Protein AF-A0AA39TXR6-F1 (afdb_monomer_lite)

pLDDT: mean 84.18, std 11.67, range [36.22, 95.5]

Secondary structure (DSSP, 8-state):
-------STTSEEEEE---THHHHHHS-EEEEEEETTTTEEEEEEEES-SS-HHHHHHHHHHHHHHHS---SEEEEES-GGGHHHHHHHHHHHHHH-GGGTT---EEEE-TT--HHHHHHHHHHHHHTHHHHHHHHHHHHHTTSS-TT--GGGTTTT-

Structure (mmCIF, N/CA/C/O backbone):
data_AF-A0AA39TXR6-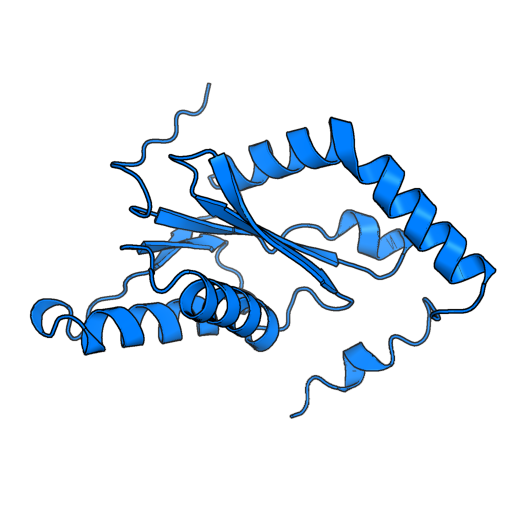F1
#
_entry.id   AF-A0AA39TXR6-F1
#
loop_
_atom_site.group_PDB
_atom_site.id
_atom_site.type_symbol
_atom_site.label_atom_id
_atom_site.label_alt_id
_atom_site.label_comp_id
_atom_site.label_asym_id
_atom_site.label_entity_id
_atom_site.label_seq_id
_atom_site.pdbx_PDB_ins_code
_atom_site.Cartn_x
_atom_site.Cartn_y
_atom_site.Cartn_z
_atom_site.occupancy
_atom_site.B_iso_or_equiv
_atom_site.auth_seq_id
_atom_site.auth_comp_id
_atom_site.auth_asym_id
_atom_site.auth_atom_id
_atom_site.pdbx_PDB_model_num
ATOM 1 N N . ARG A 1 1 ? 18.556 18.160 5.161 1.00 60.41 1 ARG A N 1
ATOM 2 C CA . ARG A 1 1 ? 17.259 17.802 4.532 1.00 60.41 1 ARG A CA 1
ATOM 3 C C . ARG A 1 1 ? 17.456 16.457 3.839 1.00 60.41 1 ARG A C 1
ATOM 5 O O . ARG A 1 1 ? 18.401 16.364 3.069 1.00 60.41 1 ARG A O 1
ATOM 12 N N . LYS A 1 2 ? 16.685 15.410 4.165 1.00 67.94 2 LYS A N 1
ATOM 13 C CA . LYS A 1 2 ? 16.769 14.139 3.420 1.00 67.94 2 LYS A CA 1
ATOM 14 C C . LYS A 1 2 ? 16.181 14.370 2.019 1.00 67.94 2 LYS A C 1
ATOM 16 O O . LYS A 1 2 ? 15.167 15.057 1.916 1.00 67.94 2 LYS A O 1
ATOM 21 N N . VAL A 1 3 ? 16.829 13.862 0.974 1.00 73.06 3 VAL A N 1
ATOM 22 C CA . VAL A 1 3 ? 16.382 14.005 -0.421 1.00 73.06 3 VAL A CA 1
ATOM 23 C C . VAL A 1 3 ? 16.009 12.626 -0.944 1.00 73.06 3 VAL A C 1
ATOM 25 O O . VAL A 1 3 ? 16.734 11.662 -0.702 1.00 73.06 3 VAL A O 1
ATOM 28 N N . PHE A 1 4 ? 14.864 12.544 -1.614 1.00 78.19 4 PHE A N 1
ATOM 29 C CA . PHE A 1 4 ? 14.354 11.338 -2.249 1.00 78.19 4 PHE A CA 1
ATOM 30 C C . PHE A 1 4 ? 14.315 11.563 -3.766 1.00 78.19 4 PHE A C 1
ATOM 32 O O . PHE A 1 4 ? 13.921 12.643 -4.204 1.00 78.19 4 PHE A O 1
ATOM 39 N N . TYR A 1 5 ? 14.745 10.569 -4.544 1.00 81.69 5 TYR A N 1
ATOM 40 C CA . TYR A 1 5 ? 14.801 10.629 -6.006 1.00 81.69 5 TYR A CA 1
ATOM 41 C C . TYR A 1 5 ? 13.947 9.506 -6.598 1.00 81.69 5 TYR A C 1
ATOM 43 O O . TYR A 1 5 ? 13.977 8.385 -6.096 1.00 81.69 5 TYR A O 1
ATOM 51 N N . CYS A 1 6 ? 13.209 9.818 -7.660 1.00 85.88 6 CYS A N 1
ATOM 52 C CA . CYS A 1 6 ? 12.390 8.887 -8.431 1.00 85.88 6 CYS A CA 1
ATOM 53 C C . CYS A 1 6 ? 12.473 9.299 -9.903 1.00 85.88 6 CYS A C 1
ATOM 55 O O . CYS A 1 6 ? 12.473 10.498 -10.196 1.00 85.88 6 CYS A O 1
ATOM 57 N N . ALA A 1 7 ? 12.621 8.333 -10.807 1.00 89.81 7 ALA A N 1
ATOM 58 C CA . ALA A 1 7 ? 12.941 8.598 -12.205 1.00 89.81 7 ALA A CA 1
ATOM 59 C C . ALA A 1 7 ? 11.737 9.102 -13.016 1.00 89.81 7 ALA A C 1
ATOM 61 O O . ALA A 1 7 ? 11.927 9.781 -14.025 1.00 89.81 7 ALA A O 1
ATOM 62 N N . GLY A 1 8 ? 10.507 8.807 -12.584 1.00 92.62 8 GLY A N 1
ATOM 63 C CA . GLY A 1 8 ? 9.310 9.189 -13.325 1.00 92.62 8 GLY A CA 1
ATOM 64 C C . GLY A 1 8 ? 8.001 8.689 -12.724 1.00 92.62 8 GLY A C 1
ATOM 65 O O . GLY A 1 8 ? 7.958 8.101 -11.644 1.00 92.62 8 GLY A O 1
ATOM 66 N N . VAL A 1 9 ? 6.915 8.925 -13.463 1.00 91.56 9 VAL A N 1
ATOM 67 C CA . VAL A 1 9 ? 5.574 8.423 -13.133 1.00 91.56 9 VAL A CA 1
ATOM 68 C C . VAL A 1 9 ? 5.585 6.899 -13.143 1.00 91.56 9 VAL A C 1
ATOM 70 O O . VAL A 1 9 ? 6.081 6.301 -14.095 1.00 91.56 9 VAL A O 1
ATOM 73 N N . ASN A 1 10 ? 5.001 6.274 -12.119 1.00 91.94 10 ASN A N 1
ATOM 74 C CA . ASN A 1 10 ? 4.972 4.819 -11.951 1.00 91.94 10 ASN A CA 1
ATOM 75 C C . ASN A 1 10 ? 6.364 4.153 -11.957 1.00 91.94 10 ASN A C 1
ATOM 77 O O . ASN A 1 10 ? 6.467 2.948 -12.147 1.00 91.94 10 ASN A O 1
ATOM 81 N N . ASP A 1 11 ? 7.441 4.896 -11.709 1.00 93.12 11 ASP A N 1
ATOM 82 C CA . ASP A 1 11 ? 8.760 4.295 -11.490 1.00 93.12 11 ASP A CA 1
ATOM 83 C C . ASP A 1 11 ? 8.761 3.491 -10.179 1.00 93.12 11 ASP A C 1
ATOM 85 O O . ASP A 1 11 ? 9.173 2.334 -10.131 1.00 93.12 11 ASP A O 1
ATOM 89 N N . LEU A 1 12 ? 8.180 4.067 -9.125 1.00 91.44 12 LEU A N 1
ATOM 90 C CA . LEU A 1 12 ? 8.123 3.448 -7.809 1.00 91.44 12 LEU A CA 1
ATOM 91 C C . LEU A 1 12 ? 6.790 3.738 -7.129 1.00 91.44 12 LEU A C 1
ATOM 93 O O . LEU A 1 12 ? 6.423 4.902 -6.989 1.00 91.44 12 LEU A O 1
ATOM 97 N N . TRP A 1 13 ? 6.086 2.715 -6.645 1.00 92.25 13 TRP A N 1
ATOM 98 C CA . TRP A 1 13 ? 4.979 2.928 -5.705 1.00 92.25 13 TRP A CA 1
ATOM 99 C C . TRP A 1 13 ? 5.378 2.524 -4.296 1.00 92.25 13 TRP A C 1
ATOM 101 O O . TRP A 1 13 ? 5.879 1.427 -4.048 1.00 92.25 13 TRP A O 1
ATOM 111 N N . PHE A 1 14 ? 5.112 3.420 -3.359 1.00 88.50 14 PHE A N 1
ATOM 112 C CA . PHE A 1 14 ? 5.307 3.181 -1.942 1.00 88.50 14 PHE A CA 1
ATOM 113 C C . PHE A 1 14 ? 4.040 2.607 -1.347 1.00 88.50 14 PHE A C 1
ATOM 115 O O . PHE A 1 14 ? 3.005 3.264 -1.401 1.00 88.50 14 PHE A O 1
ATOM 122 N N . ALA A 1 15 ? 4.140 1.429 -0.743 1.00 84.44 15 ALA A N 1
ATOM 123 C CA . ALA A 1 15 ? 3.108 0.890 0.124 1.00 84.44 15 ALA A CA 1
ATOM 124 C C . ALA A 1 15 ? 3.458 1.240 1.570 1.00 84.44 15 ALA A C 1
ATOM 126 O O . ALA A 1 15 ? 4.468 0.786 2.109 1.00 84.44 15 ALA A O 1
ATOM 127 N N . ASN A 1 16 ? 2.621 2.066 2.186 1.00 73.62 16 ASN A N 1
ATOM 128 C CA . ASN A 1 16 ? 2.740 2.444 3.577 1.00 73.62 16 ASN A CA 1
ATOM 129 C C . ASN A 1 16 ? 1.657 1.744 4.401 1.00 73.62 16 ASN A C 1
ATOM 131 O O . ASN A 1 16 ? 0.460 1.983 4.221 1.00 73.62 16 ASN A O 1
ATOM 135 N N . ASN A 1 17 ? 2.097 0.917 5.343 1.00 62.81 17 ASN A N 1
ATOM 136 C CA . ASN A 1 17 ? 1.225 0.248 6.304 1.00 62.81 17 ASN A CA 1
ATOM 137 C C . ASN A 1 17 ? 1.381 0.802 7.735 1.00 62.81 17 ASN A C 1
ATOM 139 O O . ASN A 1 17 ? 0.912 0.245 8.732 1.00 62.81 17 ASN A O 1
ATOM 143 N N . GLN A 1 18 ? 2.068 1.933 7.866 1.00 61.94 18 GLN A N 1
ATOM 144 C CA . GLN A 1 18 ? 2.265 2.571 9.150 1.00 61.94 18 GLN A CA 1
ATOM 145 C C . GLN A 1 18 ? 1.183 3.604 9.396 1.00 61.94 18 GLN A C 1
ATOM 147 O O . GLN A 1 18 ? 1.375 4.787 9.108 1.00 61.94 18 GLN A O 1
ATOM 152 N N . HIS A 1 19 ? 0.110 3.185 10.074 1.00 64.56 19 HIS A N 1
ATOM 153 C CA . HIS A 1 19 ? -0.426 4.077 11.090 1.00 64.56 19 HIS A CA 1
ATOM 154 C C . HIS A 1 19 ? -1.210 3.426 12.241 1.00 64.56 19 HIS A C 1
ATOM 156 O O . HIS A 1 19 ? -2.437 3.395 12.261 1.00 64.56 19 HIS A O 1
ATOM 162 N N . ASN A 1 20 ? -0.482 3.00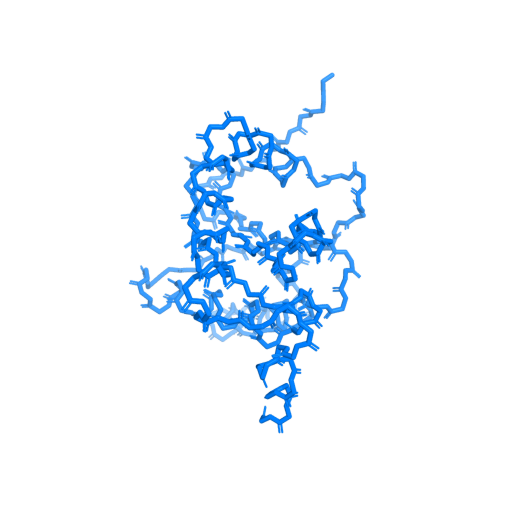2 13.281 1.00 68.19 20 ASN A N 1
ATOM 163 C CA . ASN A 1 20 ? -1.047 2.505 14.542 1.00 68.19 20 ASN A CA 1
ATOM 164 C C . ASN A 1 20 ? -1.674 3.596 15.438 1.00 68.19 20 ASN A C 1
ATOM 166 O O . ASN A 1 20 ? -2.205 3.253 16.490 1.00 68.19 20 ASN A O 1
ATOM 170 N N . LYS A 1 21 ? -1.609 4.902 15.122 1.00 74.25 21 LYS A N 1
ATOM 171 C CA . LYS A 1 21 ? -2.060 5.909 16.114 1.00 74.25 21 LYS A CA 1
ATOM 172 C C . LYS A 1 21 ? -3.573 5.918 16.318 1.00 74.25 21 LYS A C 1
ATOM 174 O O . LYS A 1 21 ? -4.021 6.170 17.429 1.00 74.25 21 LYS A O 1
ATOM 179 N N . TRP A 1 22 ? -4.347 5.572 15.293 1.00 83.25 22 TRP A N 1
ATOM 180 C CA . TRP A 1 22 ? -5.789 5.370 15.450 1.00 83.25 22 TRP A CA 1
ATOM 181 C C . TRP A 1 22 ? -6.137 4.032 16.097 1.00 83.25 22 TRP A C 1
ATOM 183 O O . TRP A 1 22 ? -7.236 3.880 16.620 1.00 83.25 22 TRP A O 1
ATOM 193 N N . LYS A 1 23 ? -5.192 3.091 16.166 1.00 82.12 23 LYS A N 1
ATOM 194 C CA . LYS A 1 23 ? -5.409 1.772 16.765 1.00 82.12 23 LYS A CA 1
ATOM 195 C C . LYS A 1 23 ? -5.733 1.868 18.255 1.00 82.12 23 LYS A C 1
ATOM 197 O O . LYS A 1 23 ? -6.533 1.086 18.751 1.00 82.12 23 LYS A O 1
ATOM 202 N N . TYR A 1 24 ? -5.148 2.841 18.956 1.00 82.12 24 TYR A N 1
ATOM 203 C CA . TYR A 1 24 ? -5.368 3.028 20.393 1.00 82.12 24 TYR A CA 1
ATOM 204 C C . TYR A 1 24 ? -6.740 3.615 20.734 1.00 82.12 24 TYR A C 1
ATOM 206 O O . TYR A 1 24 ? -7.319 3.236 21.745 1.00 82.12 24 TYR A O 1
ATOM 214 N N . HIS A 1 25 ? -7.253 4.528 19.906 1.00 84.88 25 HIS A N 1
ATOM 215 C CA . HIS A 1 25 ? -8.508 5.239 20.178 1.00 84.88 25 HIS A CA 1
ATOM 216 C C . HIS A 1 25 ? -9.711 4.626 19.456 1.00 84.88 25 HIS A C 1
ATOM 218 O O . HIS A 1 25 ? -10.802 4.580 20.011 1.00 84.88 25 HIS A O 1
ATOM 224 N N . PHE A 1 26 ? -9.498 4.133 18.236 1.00 85.69 26 PHE A N 1
ATOM 225 C CA . PHE A 1 26 ? -10.555 3.681 17.333 1.00 85.69 26 PHE A CA 1
ATOM 226 C C . PHE A 1 26 ? -10.410 2.214 16.918 1.00 85.69 26 PHE A C 1
ATOM 228 O O . PHE A 1 26 ? -11.273 1.710 16.212 1.00 85.69 26 PHE A O 1
ATOM 235 N N . SER A 1 27 ? -9.329 1.528 17.314 1.00 86.25 27 SER A N 1
ATOM 236 C CA . SER A 1 27 ? -9.015 0.153 16.878 1.00 86.25 27 SER A CA 1
ATOM 237 C C . SER A 1 27 ? -8.901 -0.012 15.355 1.00 86.25 27 SER A C 1
ATOM 239 O O . SER A 1 27 ? -8.977 -1.121 14.834 1.00 86.25 27 SER A O 1
ATOM 241 N N . LEU A 1 28 ? -8.640 1.093 14.652 1.00 86.75 28 LEU A N 1
ATOM 242 C CA . LEU A 1 28 ? -8.502 1.163 13.201 1.00 86.75 28 LEU A CA 1
ATOM 243 C C . LEU A 1 28 ? -7.081 1.571 12.807 1.00 86.75 28 LEU A C 1
ATOM 245 O O . LEU A 1 28 ? -6.385 2.291 13.524 1.00 86.75 28 LEU A O 1
ATOM 249 N N . CYS A 1 29 ? -6.659 1.115 11.637 1.00 86.38 29 CYS A N 1
ATOM 250 C CA . CYS A 1 29 ? -5.367 1.385 11.026 1.00 86.38 29 CYS A CA 1
ATOM 251 C C . CYS A 1 29 ? -5.576 1.971 9.630 1.00 86.38 29 CYS A C 1
ATOM 253 O O . CYS A 1 29 ? -6.495 1.574 8.915 1.00 86.38 29 CYS A O 1
ATOM 255 N N . LEU A 1 30 ? -4.698 2.887 9.227 1.00 86.81 30 LEU A N 1
ATOM 256 C CA . LEU A 1 30 ? -4.707 3.456 7.884 1.00 86.81 30 LEU A CA 1
ATOM 257 C C . LEU A 1 30 ? -3.638 2.790 7.016 1.00 86.81 30 LEU A C 1
ATOM 259 O O . LEU A 1 30 ? -2.457 2.791 7.358 1.00 86.81 30 LEU A O 1
ATOM 263 N N . HIS A 1 31 ? -4.074 2.282 5.871 1.00 86.94 31 HIS A N 1
ATOM 264 C CA . HIS A 1 31 ? -3.254 1.763 4.786 1.00 86.94 31 HIS A CA 1
ATOM 265 C C . HIS A 1 31 ? -3.226 2.791 3.669 1.00 86.94 31 HIS A C 1
ATOM 267 O O . HIS A 1 31 ? -4.268 3.321 3.286 1.00 86.94 31 HIS A O 1
ATOM 273 N N . SER A 1 32 ? -2.057 3.070 3.110 1.00 88.38 32 SER A N 1
ATOM 274 C CA . SER A 1 32 ? -1.963 3.998 1.984 1.00 88.38 32 SER A CA 1
ATOM 275 C C . SER A 1 32 ? -0.884 3.582 1.006 1.00 88.38 32 SER A C 1
ATOM 277 O O . SER A 1 32 ? 0.114 2.975 1.384 1.00 88.38 32 SER A O 1
ATOM 279 N N . GLY A 1 33 ? -1.091 3.919 -0.260 1.00 90.12 33 GLY A N 1
ATOM 280 C CA . GLY A 1 33 ? -0.087 3.768 -1.296 1.00 90.12 33 GLY A CA 1
ATOM 281 C C . GLY A 1 33 ? 0.061 5.051 -2.081 1.00 90.12 33 GLY A C 1
ATOM 282 O O . GLY A 1 33 ? -0.933 5.730 -2.332 1.00 90.12 33 GLY A O 1
ATOM 283 N N . ILE A 1 34 ? 1.281 5.397 -2.478 1.00 90.31 34 ILE A N 1
ATOM 284 C CA . ILE A 1 34 ? 1.552 6.621 -3.235 1.00 90.31 34 ILE A CA 1
ATOM 285 C C . ILE A 1 34 ? 2.533 6.378 -4.368 1.00 90.31 34 ILE A C 1
ATOM 287 O O . ILE A 1 34 ? 3.456 5.570 -4.260 1.00 90.31 34 ILE A O 1
ATOM 291 N N . ASP A 1 35 ? 2.369 7.159 -5.425 1.00 91.94 35 ASP A N 1
ATOM 292 C CA . ASP A 1 35 ? 3.434 7.438 -6.373 1.00 91.94 35 ASP A CA 1
ATOM 293 C C . ASP A 1 35 ? 4.135 8.747 -5.950 1.00 91.94 35 ASP A C 1
ATOM 295 O O . ASP A 1 35 ? 3.531 9.821 -6.016 1.00 91.94 35 ASP A O 1
ATOM 299 N N . PRO A 1 36 ? 5.392 8.686 -5.481 1.00 88.25 36 PRO A N 1
ATOM 300 C CA . PRO A 1 36 ? 6.115 9.826 -4.929 1.00 88.25 36 PRO A CA 1
ATOM 301 C C . PRO A 1 36 ? 6.523 10.843 -6.002 1.00 88.25 36 PRO A C 1
ATOM 303 O O . PRO A 1 36 ? 6.841 11.977 -5.654 1.00 88.25 36 PRO A O 1
ATOM 306 N N . PHE A 1 37 ? 6.545 10.453 -7.280 1.00 89.44 37 PHE A N 1
ATOM 307 C CA . PHE A 1 37 ? 6.878 11.350 -8.380 1.00 89.44 37 PHE A CA 1
ATOM 308 C C . PHE A 1 37 ? 5.693 12.256 -8.704 1.00 89.44 37 PHE A C 1
ATOM 310 O O . PHE A 1 37 ? 5.847 13.467 -8.840 1.00 89.44 37 PHE A O 1
ATOM 317 N N . THR A 1 38 ? 4.495 11.677 -8.787 1.00 89.50 38 THR A N 1
ATOM 318 C CA . THR A 1 38 ? 3.265 12.443 -9.052 1.00 89.50 38 THR A CA 1
ATOM 319 C C . THR A 1 38 ? 2.652 13.061 -7.797 1.00 89.50 38 THR A C 1
ATOM 321 O O . THR A 1 38 ? 1.881 14.011 -7.897 1.00 89.50 38 THR A O 1
ATOM 324 N N . GLY A 1 39 ? 2.953 12.512 -6.618 1.00 87.38 39 GLY A N 1
ATOM 325 C CA . GLY A 1 39 ? 2.278 12.851 -5.366 1.00 87.38 39 GLY A CA 1
ATOM 326 C C . GLY A 1 39 ? 0.848 12.305 -5.270 1.00 87.38 39 GLY A C 1
ATOM 327 O O . GLY A 1 39 ? 0.124 12.660 -4.341 1.00 87.38 39 GLY A O 1
ATOM 328 N N . ILE A 1 40 ? 0.422 11.457 -6.213 1.00 88.94 40 ILE A N 1
ATOM 329 C CA . ILE A 1 40 ? -0.933 10.904 -6.249 1.00 88.94 40 ILE A CA 1
ATOM 330 C C . ILE A 1 40 ? -1.007 9.662 -5.364 1.00 88.94 40 ILE A C 1
ATOM 332 O O . ILE A 1 40 ? -0.271 8.688 -5.560 1.00 88.94 40 ILE A O 1
ATOM 336 N N . LEU A 1 41 ? -1.951 9.684 -4.423 1.00 89.94 41 LEU A N 1
ATOM 337 C CA . LEU A 1 41 ? -2.338 8.508 -3.654 1.00 89.94 41 LEU A CA 1
ATOM 338 C C . LEU A 1 41 ? -2.974 7.475 -4.584 1.00 89.94 41 LEU A C 1
ATOM 340 O O . LEU A 1 41 ? -3.949 7.751 -5.277 1.00 89.94 41 LEU A O 1
ATOM 344 N N . LYS A 1 42 ? -2.400 6.279 -4.585 1.00 91.69 42 LYS A N 1
ATOM 345 C CA . LYS A 1 42 ? -2.878 5.120 -5.332 1.00 91.69 42 LYS A CA 1
ATOM 346 C C . LYS A 1 42 ? -4.015 4.432 -4.592 1.00 91.69 42 LYS A C 1
ATOM 348 O O . L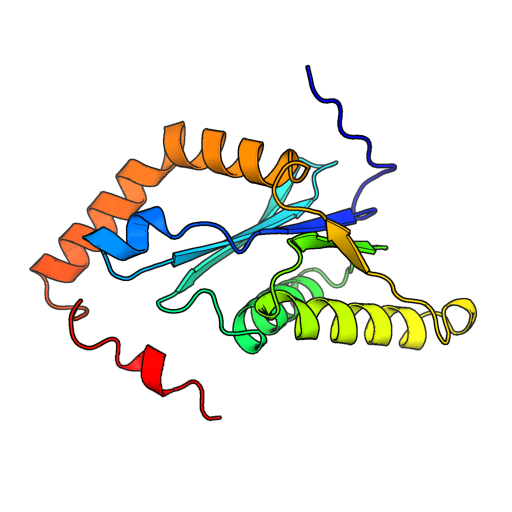YS A 1 42 ? -5.023 4.108 -5.202 1.00 91.69 42 LYS A O 1
ATOM 353 N N . TRP A 1 43 ? -3.884 4.291 -3.276 1.00 91.12 43 TRP A N 1
ATOM 354 C CA . TRP A 1 43 ? -4.969 3.865 -2.398 1.00 91.12 43 TRP A CA 1
ATOM 355 C C . TRP A 1 43 ? -4.857 4.545 -1.034 1.00 91.12 43 TRP A C 1
ATOM 357 O O . TRP A 1 43 ? -3.775 4.959 -0.610 1.00 91.12 43 TRP A O 1
ATOM 367 N N . MET A 1 44 ? -5.986 4.633 -0.339 1.00 89.88 44 MET A N 1
ATOM 368 C CA . MET A 1 44 ? -6.082 5.040 1.057 1.00 89.88 44 MET A CA 1
ATOM 369 C C . MET A 1 44 ? -7.271 4.299 1.661 1.00 89.88 44 MET A C 1
ATOM 371 O O . MET A 1 44 ? -8.407 4.550 1.278 1.00 89.88 44 MET A O 1
ATOM 375 N N . GLN A 1 45 ? -7.000 3.339 2.539 1.00 88.81 45 GLN A N 1
ATOM 376 C CA . GLN A 1 45 ? -7.999 2.417 3.074 1.00 88.81 45 GLN A CA 1
ATOM 377 C C . GLN A 1 45 ? -7.853 2.307 4.587 1.00 88.81 45 GLN A C 1
ATOM 379 O O . GLN A 1 45 ? -6.742 2.276 5.113 1.00 88.81 45 GLN A O 1
ATOM 384 N N . VAL A 1 46 ? -8.977 2.247 5.296 1.00 87.38 46 VAL A N 1
ATOM 385 C CA . VAL A 1 46 ? -9.012 2.102 6.755 1.00 87.38 46 VAL A CA 1
ATOM 386 C C . VAL A 1 46 ? -9.430 0.677 7.082 1.00 87.38 46 VAL A C 1
ATOM 388 O O . VAL A 1 46 ? -10.438 0.202 6.571 1.00 87.38 46 VAL A O 1
ATOM 391 N N . TRP A 1 47 ? -8.661 -0.010 7.926 1.00 85.88 47 TRP A N 1
ATOM 392 C CA . TRP A 1 47 ? -8.965 -1.380 8.333 1.00 85.88 47 TRP A CA 1
ATOM 393 C C . TRP A 1 47 ? -8.519 -1.688 9.760 1.00 85.88 47 TRP A C 1
ATOM 395 O O . TRP A 1 47 ? -7.614 -1.059 10.294 1.00 85.88 47 TRP A O 1
ATOM 405 N N . TRP A 1 48 ? -9.103 -2.714 10.367 1.00 82.38 48 TRP A N 1
ATOM 406 C CA . TRP A 1 48 ? -8.834 -3.148 11.743 1.00 82.38 48 TRP A CA 1
ATOM 407 C C . TRP A 1 48 ? -7.416 -3.677 11.981 1.00 82.38 48 TRP A C 1
ATOM 409 O O . TRP A 1 48 ? -6.839 -3.515 13.056 1.00 82.38 48 TRP A O 1
ATOM 419 N N . ASN A 1 49 ? -6.851 -4.340 10.970 1.00 77.31 49 ASN A N 1
ATOM 420 C CA . ASN A 1 49 ? -5.565 -5.022 11.052 1.00 77.31 49 ASN A CA 1
ATOM 421 C C . ASN A 1 49 ? -4.561 -4.415 10.065 1.00 77.31 49 ASN A C 1
ATOM 423 O O . ASN A 1 49 ? -4.855 -4.247 8.882 1.00 77.31 49 ASN A O 1
ATOM 427 N N . ASN A 1 50 ? -3.361 -4.132 10.560 1.00 76.38 50 ASN A N 1
ATOM 428 C CA . ASN A 1 50 ? -2.216 -3.663 9.788 1.00 76.38 50 ASN A CA 1
ATOM 429 C C . ASN A 1 50 ? -1.107 -4.710 9.649 1.00 76.38 50 ASN A C 1
ATOM 431 O O . ASN A 1 50 ? -0.021 -4.399 9.195 1.00 76.38 50 ASN A O 1
ATOM 435 N N . SER A 1 51 ? -1.346 -5.954 10.035 1.00 75.81 51 SER A N 1
ATOM 436 C CA . SER A 1 51 ? -0.369 -7.040 9.923 1.00 75.81 51 SER A CA 1
ATOM 437 C C . SER A 1 51 ? -0.835 -8.151 8.984 1.00 75.81 51 SER A C 1
ATOM 439 O O . SER A 1 51 ? -0.185 -9.187 8.900 1.00 75.81 51 SER A O 1
ATOM 441 N N . ASN A 1 52 ? -1.958 -7.961 8.280 1.00 81.06 52 ASN A N 1
ATOM 442 C CA . ASN A 1 52 ? -2.452 -8.938 7.316 1.00 81.06 52 ASN A CA 1
ATOM 443 C C . ASN A 1 52 ? -1.862 -8.661 5.917 1.00 81.06 52 ASN A C 1
ATOM 445 O O . ASN A 1 52 ? -2.246 -7.668 5.291 1.00 81.06 52 ASN A O 1
ATOM 449 N N . PRO A 1 53 ? -0.988 -9.542 5.394 1.00 82.44 53 PRO A N 1
ATOM 450 C CA . PRO A 1 53 ? -0.366 -9.342 4.092 1.00 82.44 53 PRO A CA 1
ATOM 451 C C . PRO A 1 53 ? -1.326 -9.473 2.908 1.00 82.44 53 PRO A C 1
ATOM 453 O O . PRO A 1 53 ? -1.035 -8.978 1.819 1.00 82.44 53 PRO A O 1
ATOM 456 N N . ILE A 1 54 ? -2.470 -10.132 3.101 1.00 86.12 54 ILE A N 1
ATOM 457 C CA . ILE A 1 54 ? -3.495 -10.278 2.067 1.00 86.12 54 ILE A CA 1
ATOM 458 C C . ILE A 1 54 ? -4.125 -8.916 1.768 1.00 86.12 54 ILE A C 1
ATOM 460 O O . ILE A 1 54 ? -4.262 -8.563 0.604 1.00 86.12 54 ILE A O 1
ATOM 464 N N . LEU A 1 55 ? -4.425 -8.109 2.792 1.00 86.62 55 LEU A N 1
ATOM 465 C CA . LEU A 1 55 ? -5.110 -6.821 2.617 1.00 86.62 55 LEU A CA 1
ATOM 466 C C . LEU A 1 55 ? -4.316 -5.844 1.752 1.00 86.62 55 LEU A C 1
ATOM 468 O O . LEU A 1 55 ? -4.849 -5.288 0.799 1.00 86.62 55 LEU A O 1
ATOM 472 N N . ILE A 1 56 ? -3.028 -5.667 2.048 1.00 86.56 56 ILE A N 1
ATOM 473 C CA . ILE A 1 56 ? -2.164 -4.760 1.279 1.00 86.56 56 ILE A CA 1
ATOM 474 C C . ILE A 1 56 ? -2.053 -5.233 -0.165 1.00 86.56 56 ILE A C 1
ATOM 476 O O . ILE A 1 56 ? -2.095 -4.431 -1.096 1.00 86.56 56 ILE A O 1
ATOM 480 N N . CYS A 1 57 ? -1.916 -6.546 -0.349 1.00 90.19 57 CYS A N 1
ATOM 481 C CA . CYS A 1 57 ? -1.846 -7.139 -1.669 1.00 90.19 57 CYS A CA 1
ATOM 482 C C . CYS A 1 57 ? -3.147 -6.913 -2.453 1.00 90.19 57 CYS A C 1
ATOM 484 O O . CYS A 1 57 ? -3.073 -6.550 -3.623 1.00 90.19 57 CYS A O 1
ATOM 486 N N . LEU A 1 58 ? -4.310 -7.053 -1.808 1.00 91.62 58 LEU A N 1
ATOM 487 C CA . LEU A 1 58 ? -5.613 -6.774 -2.411 1.00 91.62 58 LEU A CA 1
ATOM 488 C C . LEU A 1 58 ? -5.755 -5.302 -2.797 1.00 91.62 58 LEU A C 1
ATOM 490 O O . LEU A 1 58 ? -6.115 -5.029 -3.933 1.00 91.62 58 LEU A O 1
ATOM 494 N N . TYR A 1 59 ? -5.411 -4.357 -1.916 1.00 91.75 59 TYR A N 1
ATOM 495 C CA . TYR A 1 59 ? -5.473 -2.926 -2.246 1.00 91.75 59 TYR A CA 1
ATOM 496 C C . TYR A 1 59 ? -4.579 -2.565 -3.430 1.00 91.75 59 TYR A C 1
ATOM 498 O O . TYR A 1 59 ? -4.966 -1.782 -4.293 1.00 91.75 59 TYR A O 1
ATOM 506 N N . TYR A 1 60 ? -3.386 -3.154 -3.497 1.00 93.12 60 TYR A N 1
ATOM 507 C CA . TYR A 1 60 ? -2.503 -2.971 -4.639 1.00 93.12 60 TYR A CA 1
ATOM 508 C C . TYR A 1 60 ? -3.099 -3.552 -5.929 1.00 93.12 60 TYR A C 1
ATOM 510 O O . TYR A 1 60 ? -3.122 -2.865 -6.950 1.00 93.12 60 TYR A O 1
ATOM 518 N N . LEU A 1 61 ? -3.588 -4.795 -5.888 1.00 94.31 61 LEU A N 1
ATOM 519 C CA . LEU A 1 61 ? -4.181 -5.456 -7.052 1.00 94.31 61 LEU A CA 1
ATOM 520 C C . LEU A 1 61 ? -5.418 -4.715 -7.557 1.00 94.31 61 LEU A C 1
ATOM 522 O O . LEU A 1 61 ? -5.547 -4.529 -8.763 1.00 94.31 61 LEU A O 1
ATOM 526 N N . ASP A 1 62 ? -6.260 -4.233 -6.646 1.00 94.94 62 ASP A N 1
ATOM 527 C CA . ASP A 1 62 ? -7.443 -3.439 -6.959 1.00 94.94 62 ASP A CA 1
ATOM 528 C C . ASP A 1 62 ? -7.067 -2.176 -7.744 1.00 94.94 62 ASP A C 1
ATOM 530 O O . ASP A 1 62 ? -7.628 -1.891 -8.802 1.00 94.94 62 ASP A O 1
ATOM 534 N N . VAL A 1 63 ? -6.023 -1.464 -7.309 1.00 94.44 63 VAL A N 1
ATOM 535 C CA . VAL A 1 63 ? -5.512 -0.295 -8.036 1.00 94.44 63 VAL A CA 1
ATOM 536 C C . VAL A 1 63 ? -4.945 -0.673 -9.399 1.00 94.44 63 VAL A C 1
ATOM 538 O O . VAL A 1 63 ? -5.182 0.043 -10.374 1.00 94.44 63 VAL A O 1
ATOM 541 N N . VAL A 1 64 ? -4.185 -1.764 -9.502 1.00 94.00 64 VAL A N 1
ATOM 542 C CA . VAL A 1 64 ? -3.625 -2.213 -10.787 1.00 94.00 64 VAL A CA 1
ATOM 543 C C . VAL A 1 64 ? -4.737 -2.599 -11.762 1.00 94.00 64 VAL A C 1
ATOM 545 O O . VAL A 1 64 ? -4.675 -2.234 -12.936 1.00 94.00 64 VAL A O 1
ATOM 548 N N . GLU A 1 65 ? -5.780 -3.276 -11.290 1.00 94.81 65 GLU A N 1
ATOM 549 C CA . GLU A 1 65 ? -6.935 -3.658 -12.100 1.00 94.81 65 GLU A CA 1
ATOM 550 C C . GLU A 1 65 ? -7.731 -2.434 -12.573 1.00 94.81 65 GLU A C 1
ATOM 552 O O . GLU A 1 65 ? -8.059 -2.324 -13.760 1.00 94.81 65 GLU A O 1
ATOM 557 N N . HIS A 1 66 ? -7.983 -1.479 -11.675 1.00 94.38 66 HIS A N 1
ATOM 558 C CA . HIS A 1 66 ? -8.710 -0.251 -11.990 1.00 94.38 66 HIS A CA 1
ATOM 559 C C . HIS A 1 66 ? -7.930 0.667 -12.931 1.00 94.38 66 HIS A C 1
ATOM 561 O O . HIS A 1 66 ? -8.478 1.184 -13.905 1.00 94.38 66 HIS A O 1
ATOM 567 N N . THR A 1 67 ? -6.643 0.883 -12.656 1.00 90.38 67 THR A N 1
ATOM 568 C CA . THR A 1 67 ? -5.818 1.816 -13.434 1.00 90.38 67 THR A CA 1
ATOM 569 C C . THR A 1 67 ? -5.244 1.191 -14.696 1.00 90.38 67 THR A C 1
ATOM 571 O O . THR A 1 67 ? -4.820 1.935 -15.576 1.00 90.38 67 THR A O 1
ATOM 574 N N . ARG A 1 68 ? -5.225 -0.146 -14.801 1.00 90.88 68 ARG A N 1
ATOM 575 C CA . ARG A 1 68 ? -4.592 -0.923 -15.883 1.00 90.88 68 ARG A CA 1
ATOM 576 C C . ARG A 1 68 ? -3.092 -0.669 -16.044 1.00 90.88 68 ARG A C 1
ATOM 578 O O . ARG A 1 68 ? -2.523 -0.997 -17.081 1.00 90.88 68 ARG A O 1
ATOM 585 N N . HIS A 1 69 ? -2.448 -0.116 -15.019 1.00 88.81 69 HIS A N 1
ATOM 586 C CA . HIS A 1 69 ? -1.013 0.134 -14.984 1.00 88.81 69 HIS A CA 1
ATOM 587 C C . HIS A 1 69 ? -0.435 -0.335 -13.646 1.00 88.81 69 HIS A C 1
ATOM 589 O O . HIS A 1 69 ? -1.100 -0.300 -12.613 1.00 88.81 69 HIS A O 1
ATOM 595 N N . SER A 1 70 ? 0.827 -0.750 -13.669 1.00 92.12 70 SER A N 1
ATOM 596 C CA . SER A 1 70 ? 1.610 -1.148 -12.498 1.00 92.12 70 SER A CA 1
ATOM 597 C C . SER A 1 70 ? 2.893 -0.318 -12.465 1.00 92.12 70 SER A C 1
ATOM 599 O O . SER A 1 70 ? 3.339 0.129 -13.527 1.00 92.12 70 SER A O 1
ATOM 601 N N . PRO A 1 71 ? 3.499 -0.089 -11.288 1.00 94.69 71 PRO A N 1
ATOM 602 C CA . PRO A 1 71 ? 4.810 0.530 -11.232 1.00 94.69 71 PRO A CA 1
ATOM 603 C C . PRO A 1 71 ? 5.898 -0.400 -11.778 1.00 94.69 71 PRO A C 1
ATOM 605 O O . PRO A 1 71 ? 5.647 -1.588 -11.979 1.00 94.69 71 PRO A O 1
ATOM 608 N N . VAL A 1 72 ? 7.104 0.132 -11.983 1.00 94.19 72 VAL A N 1
ATOM 609 C CA . VAL A 1 72 ? 8.299 -0.682 -12.260 1.00 94.19 72 VAL A CA 1
ATOM 610 C C . VAL A 1 72 ? 8.755 -1.391 -10.986 1.00 94.19 72 VAL A C 1
ATOM 612 O O . VAL A 1 72 ? 9.025 -2.588 -11.007 1.00 94.19 72 VAL A O 1
ATOM 615 N N . PHE A 1 73 ? 8.786 -0.654 -9.875 1.00 93.88 73 PHE A N 1
ATOM 616 C CA . PHE A 1 73 ? 9.125 -1.179 -8.561 1.00 93.88 73 PHE A CA 1
ATOM 617 C C . PHE A 1 73 ? 8.049 -0.844 -7.530 1.00 93.88 73 PHE A C 1
ATOM 619 O O . PHE A 1 73 ? 7.388 0.197 -7.568 1.00 93.88 73 PHE A O 1
ATOM 626 N N . THR A 1 74 ? 7.941 -1.691 -6.516 1.00 93.75 74 THR A N 1
ATOM 627 C CA . THR A 1 74 ? 7.238 -1.353 -5.272 1.00 93.75 74 THR A CA 1
ATOM 628 C C . THR A 1 74 ? 8.239 -1.170 -4.139 1.00 93.75 74 THR A C 1
ATOM 630 O O . THR A 1 74 ? 9.329 -1.734 -4.169 1.00 93.75 74 THR A O 1
ATOM 633 N N . GLN A 1 75 ? 7.900 -0.375 -3.128 1.00 90.75 75 GLN A N 1
ATOM 634 C CA . GLN A 1 75 ? 8.753 -0.171 -1.959 1.00 90.75 75 GLN A CA 1
ATOM 635 C C . GLN A 1 75 ? 7.942 -0.179 -0.675 1.00 90.75 75 GLN A C 1
ATOM 637 O O . GLN A 1 75 ? 6.848 0.384 -0.622 1.00 90.75 75 GLN A O 1
ATOM 642 N N . SER A 1 76 ? 8.490 -0.804 0.363 1.00 87.81 76 SER A N 1
ATOM 643 C CA . SER A 1 76 ? 7.865 -0.857 1.682 1.00 87.81 76 SER A CA 1
ATOM 644 C C . SER A 1 76 ? 8.891 -1.042 2.802 1.00 87.81 76 SER A C 1
ATOM 646 O O . SER A 1 76 ? 10.078 -1.276 2.548 1.00 87.81 76 SER A O 1
ATOM 648 N N . ASP A 1 77 ? 8.440 -0.915 4.050 1.00 82.50 77 ASP A N 1
ATOM 649 C CA . ASP A 1 77 ? 9.258 -1.256 5.214 1.00 82.50 77 ASP A CA 1
ATOM 650 C C . ASP A 1 77 ? 9.457 -2.777 5.313 1.00 82.50 77 ASP A C 1
ATOM 652 O O . ASP A 1 77 ? 8.659 -3.545 4.778 1.00 82.50 77 ASP A O 1
ATOM 656 N N . MET A 1 78 ? 10.487 -3.228 6.042 1.00 80.31 78 MET A N 1
ATOM 657 C CA . MET A 1 78 ? 10.838 -4.655 6.236 1.00 80.31 78 MET A CA 1
ATOM 658 C C . MET A 1 78 ? 9.791 -5.508 6.992 1.00 80.31 78 MET A C 1
ATOM 660 O O . MET A 1 78 ? 10.120 -6.566 7.526 1.00 80.31 78 MET A O 1
ATOM 664 N N . GLY A 1 79 ? 8.543 -5.058 7.078 1.00 75.38 79 GLY A N 1
ATOM 665 C CA . GLY A 1 79 ? 7.453 -5.792 7.700 1.00 75.38 79 GLY A CA 1
ATOM 666 C C . GLY A 1 79 ? 6.986 -6.984 6.858 1.00 75.38 79 GLY A C 1
ATOM 667 O O . GLY A 1 79 ? 6.891 -6.913 5.629 1.00 75.38 79 GLY A O 1
ATOM 668 N N . ASN A 1 80 ? 6.663 -8.095 7.528 1.00 75.81 80 ASN A N 1
ATOM 669 C CA . ASN A 1 80 ? 6.177 -9.323 6.884 1.00 75.81 80 ASN A CA 1
ATOM 670 C C . ASN A 1 80 ? 4.857 -9.111 6.129 1.00 75.81 80 ASN A C 1
ATOM 672 O O . ASN A 1 80 ? 4.569 -9.824 5.165 1.00 75.81 80 ASN A O 1
ATOM 676 N N . GLU A 1 81 ? 4.072 -8.120 6.543 1.00 79.12 81 GLU A N 1
ATOM 677 C CA . GLU A 1 81 ? 2.827 -7.709 5.909 1.00 79.12 81 GLU A CA 1
ATOM 678 C C . GLU A 1 81 ? 2.991 -7.366 4.414 1.00 79.12 81 GLU A C 1
ATOM 680 O O . GLU A 1 81 ? 2.090 -7.591 3.617 1.00 79.12 81 GLU A O 1
ATOM 685 N N . ASN A 1 82 ? 4.158 -6.893 3.978 1.00 85.00 82 ASN A N 1
ATOM 686 C CA . ASN A 1 82 ? 4.358 -6.472 2.592 1.00 85.00 82 ASN A CA 1
ATOM 687 C C . ASN A 1 82 ? 4.906 -7.612 1.723 1.00 85.00 82 ASN A C 1
ATOM 689 O O . ASN A 1 82 ? 5.105 -7.452 0.519 1.00 85.00 82 ASN A O 1
ATOM 693 N N . GLY A 1 83 ? 5.135 -8.792 2.310 1.00 87.88 83 GLY A N 1
ATOM 694 C CA . GLY A 1 83 ? 5.733 -9.929 1.614 1.00 87.88 83 GLY A CA 1
ATOM 695 C C . GLY A 1 83 ? 4.895 -10.412 0.431 1.00 87.88 83 GLY A C 1
ATOM 696 O O . GLY A 1 83 ? 5.447 -10.739 -0.619 1.00 87.88 83 GLY A O 1
ATOM 697 N N . ASN A 1 84 ? 3.566 -10.424 0.564 1.00 91.06 84 ASN A N 1
ATOM 698 C CA . ASN A 1 84 ? 2.683 -10.821 -0.536 1.00 91.06 84 ASN A CA 1
ATOM 699 C C . ASN A 1 84 ? 2.673 -9.785 -1.658 1.00 91.06 84 ASN A C 1
ATOM 701 O O . ASN A 1 84 ? 2.766 -10.173 -2.817 1.00 91.06 84 ASN A O 1
ATOM 705 N N . LEU A 1 85 ? 2.661 -8.491 -1.321 1.00 91.56 85 LEU A N 1
ATOM 706 C CA . LEU A 1 85 ? 2.812 -7.414 -2.299 1.00 91.56 85 LEU A CA 1
ATOM 707 C C . LEU A 1 85 ? 4.103 -7.590 -3.110 1.00 91.56 85 LEU A C 1
ATOM 709 O O . LEU A 1 85 ? 4.054 -7.613 -4.337 1.00 91.56 85 LEU A O 1
ATOM 713 N N . ALA A 1 86 ? 5.240 -7.778 -2.434 1.00 93.44 86 ALA A N 1
ATOM 714 C CA . ALA A 1 86 ? 6.535 -7.951 -3.086 1.00 93.44 86 ALA A CA 1
ATOM 715 C C . ALA A 1 86 ? 6.551 -9.158 -4.042 1.00 93.44 86 ALA A C 1
ATOM 717 O O . ALA A 1 86 ? 7.042 -9.053 -5.170 1.00 93.44 86 ALA A O 1
ATOM 718 N N . ARG A 1 87 ? 5.985 -10.296 -3.612 1.00 93.56 87 ARG A N 1
ATOM 719 C CA . ARG A 1 87 ? 5.893 -11.522 -4.421 1.00 93.56 87 ARG A CA 1
ATOM 720 C C . ARG A 1 87 ? 4.976 -11.350 -5.625 1.00 93.56 87 ARG A C 1
ATOM 722 O O . ARG A 1 87 ? 5.391 -11.647 -6.740 1.00 93.56 87 ARG A O 1
ATOM 729 N N . VAL A 1 88 ? 3.754 -10.869 -5.404 1.00 94.38 88 VAL A N 1
ATOM 730 C CA . VAL A 1 88 ? 2.745 -10.704 -6.458 1.00 94.38 88 VAL A CA 1
ATOM 731 C C . VAL A 1 88 ? 3.209 -9.692 -7.492 1.00 94.38 88 VAL A C 1
ATOM 733 O O . VAL A 1 88 ? 3.133 -9.965 -8.684 1.00 94.38 88 VAL A O 1
ATOM 736 N N . HIS A 1 89 ? 3.761 -8.563 -7.057 1.00 95.50 89 HIS A N 1
ATOM 737 C CA . HIS A 1 89 ? 4.282 -7.563 -7.974 1.00 95.50 89 HIS A CA 1
ATOM 738 C C . HIS A 1 89 ? 5.455 -8.099 -8.809 1.00 95.50 89 HIS A C 1
ATOM 740 O O . HIS A 1 89 ? 5.442 -7.978 -10.032 1.00 95.50 89 HIS A O 1
ATOM 746 N N . SER A 1 90 ? 6.422 -8.776 -8.177 1.00 95.44 90 SER A N 1
ATOM 747 C CA . SER A 1 90 ? 7.541 -9.391 -8.908 1.00 95.44 90 SER A CA 1
ATOM 748 C C . SER A 1 90 ? 7.051 -10.426 -9.921 1.00 95.44 90 SER A C 1
ATOM 750 O O . SER A 1 90 ? 7.514 -10.430 -11.058 1.00 95.44 90 SER A O 1
ATOM 752 N N . PHE A 1 91 ? 6.069 -11.250 -9.544 1.00 95.12 91 PHE A N 1
ATOM 753 C CA . PHE A 1 91 ? 5.443 -12.212 -10.447 1.00 95.12 91 PHE A CA 1
ATOM 754 C C . PHE A 1 91 ? 4.772 -11.531 -11.647 1.00 95.12 91 PHE A C 1
ATOM 756 O O . PHE A 1 91 ? 4.984 -11.956 -12.778 1.00 95.12 91 PHE A O 1
ATOM 763 N N . LEU A 1 92 ? 3.992 -10.466 -11.429 1.00 93.88 92 LEU A N 1
ATOM 764 C CA . LEU A 1 92 ? 3.326 -9.734 -12.512 1.00 93.88 92 LEU A CA 1
ATOM 765 C C . LEU A 1 92 ? 4.338 -9.122 -13.489 1.00 93.88 92 LEU A C 1
ATOM 767 O O . LEU A 1 92 ? 4.162 -9.242 -14.701 1.00 93.88 92 LEU A O 1
ATOM 771 N N . CYS A 1 93 ? 5.422 -8.533 -12.978 1.00 94.38 93 CYS A N 1
ATOM 772 C CA . CYS A 1 93 ? 6.494 -7.991 -13.812 1.00 94.38 93 CYS A CA 1
ATOM 773 C C . CYS A 1 93 ? 7.207 -9.089 -14.617 1.00 94.38 93 CYS A C 1
ATOM 775 O O . CYS A 1 93 ? 7.398 -8.929 -15.816 1.00 94.38 93 CYS A O 1
ATOM 777 N N . GLN A 1 94 ? 7.533 -10.230 -14.001 1.00 94.62 94 GLN A N 1
ATOM 778 C CA . GLN A 1 94 ? 8.141 -11.393 -14.674 1.00 94.62 94 GLN A CA 1
ATOM 779 C C . GLN A 1 94 ? 7.213 -12.053 -15.701 1.00 94.62 94 GLN A C 1
ATOM 781 O O . GLN A 1 94 ? 7.646 -12.640 -16.699 1.00 94.62 94 GLN A O 1
ATOM 786 N N . TRP A 1 95 ? 5.908 -12.012 -15.440 1.00 93.12 95 TRP A N 1
ATOM 787 C CA . TRP A 1 95 ? 4.906 -12.504 -16.369 1.00 93.12 95 TRP A CA 1
ATOM 788 C C . TRP A 1 95 ? 4.816 -11.605 -17.606 1.00 93.12 95 TRP A C 1
ATOM 790 O O . TRP A 1 95 ? 4.755 -12.130 -18.718 1.00 93.12 95 TRP A O 1
ATOM 800 N N . ALA A 1 96 ? 4.874 -10.284 -17.413 1.00 91.81 96 ALA A N 1
ATOM 801 C CA . ALA A 1 96 ? 4.842 -9.292 -18.484 1.00 91.81 96 ALA A CA 1
ATOM 802 C C . ALA A 1 96 ? 6.159 -9.203 -19.280 1.00 91.81 96 ALA A C 1
ATOM 804 O O . ALA A 1 96 ? 6.120 -9.054 -20.500 1.00 91.81 96 ALA A O 1
ATOM 805 N N . ASP A 1 97 ? 7.312 -9.326 -18.617 1.00 93.56 97 ASP A N 1
ATOM 806 C CA . ASP A 1 97 ? 8.641 -9.288 -19.232 1.00 93.56 97 ASP A CA 1
ATOM 807 C C . ASP A 1 97 ? 9.513 -10.451 -18.740 1.00 93.56 97 ASP A C 1
ATOM 809 O O . ASP A 1 97 ? 9.961 -10.506 -17.592 1.00 93.56 97 ASP A O 1
ATOM 813 N N . LYS A 1 98 ? 9.807 -11.377 -19.658 1.00 92.12 98 LYS A N 1
ATOM 814 C CA . LYS A 1 98 ? 10.621 -12.568 -19.384 1.00 92.12 98 LYS A CA 1
ATOM 815 C C . LYS A 1 98 ? 12.079 -12.254 -19.062 1.00 92.12 98 LYS A C 1
ATOM 817 O O . LYS A 1 98 ? 12.737 -13.094 -18.457 1.00 92.12 98 LYS A O 1
ATOM 822 N N . ASN A 1 99 ? 12.583 -11.070 -19.408 1.00 95.06 99 ASN A N 1
ATOM 823 C CA . ASN A 1 99 ? 13.946 -10.670 -19.049 1.00 95.06 99 ASN A CA 1
ATOM 824 C C . ASN A 1 99 ? 14.104 -10.399 -17.548 1.00 95.06 99 ASN A C 1
ATOM 826 O O . ASN A 1 99 ? 15.225 -10.363 -17.045 1.00 95.06 99 ASN A O 1
ATOM 830 N N . LEU A 1 100 ? 12.992 -10.220 -16.834 1.00 92.31 100 LEU A N 1
ATOM 831 C CA . LEU A 1 100 ? 12.973 -10.006 -15.392 1.00 92.31 100 LEU A CA 1
ATOM 832 C C . LEU A 1 100 ? 12.891 -11.322 -14.606 1.00 92.31 100 LEU A C 1
ATOM 834 O O . LEU A 1 100 ? 12.752 -11.284 -13.383 1.00 92.31 100 LEU A O 1
ATOM 838 N N . ASP A 1 101 ? 12.964 -12.484 -15.261 1.00 91.88 101 ASP A N 1
ATOM 839 C CA . ASP A 1 101 ? 12.895 -13.775 -14.574 1.00 91.88 101 ASP A CA 1
ATOM 840 C C . ASP A 1 101 ? 13.946 -13.883 -13.453 1.00 91.88 101 ASP A C 1
ATOM 842 O O . ASP A 1 101 ? 15.085 -13.434 -13.587 1.00 91.88 101 ASP A O 1
ATOM 846 N N . ASN A 1 102 ? 13.548 -14.453 -12.316 1.00 90.06 102 ASN A N 1
ATOM 847 C CA . ASN A 1 102 ? 14.354 -14.545 -11.089 1.00 90.06 102 ASN A CA 1
ATOM 848 C C . ASN A 1 102 ? 14.822 -13.205 -10.474 1.00 90.06 102 ASN A C 1
ATOM 850 O O . ASN A 1 102 ? 15.704 -13.205 -9.612 1.00 90.06 102 ASN A O 1
ATOM 854 N N . THR A 1 103 ? 14.233 -12.065 -10.848 1.00 93.06 103 THR A N 1
ATOM 855 C CA . THR A 1 103 ? 14.519 -10.762 -10.214 1.00 93.06 103 THR A CA 1
ATOM 856 C C . THR A 1 103 ? 13.428 -10.346 -9.223 1.00 93.06 103 THR A C 1
ATOM 858 O O . THR A 1 103 ? 12.246 -10.631 -9.4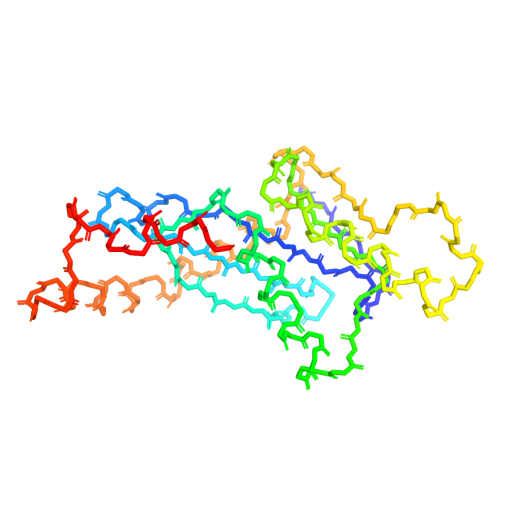20 1.00 93.06 103 THR A O 1
ATOM 861 N N . LEU A 1 104 ? 13.815 -9.658 -8.143 1.00 93.69 104 LEU A N 1
ATOM 862 C CA . LEU A 1 104 ? 12.883 -9.080 -7.171 1.00 93.69 104 LEU A CA 1
ATOM 863 C C . LEU A 1 104 ? 12.582 -7.627 -7.553 1.00 93.69 104 LEU A C 1
ATOM 865 O O . LEU A 1 104 ? 13.477 -6.788 -7.499 1.00 93.69 104 LEU A O 1
ATOM 869 N N . GLN A 1 105 ? 11.320 -7.318 -7.851 1.00 95.31 105 GLN A N 1
ATOM 870 C CA . GLN A 1 105 ? 10.875 -5.965 -8.218 1.00 95.31 105 GLN A CA 1
ATOM 871 C C . GLN A 1 105 ? 10.342 -5.179 -7.015 1.00 95.31 105 GLN A C 1
ATOM 873 O O . GLN A 1 105 ? 9.379 -4.420 -7.087 1.00 95.31 105 GLN A O 1
ATOM 878 N N . HIS A 1 106 ? 10.965 -5.377 -5.855 1.00 93.81 106 HIS A N 1
ATOM 879 C CA . HIS A 1 106 ? 10.557 -4.748 -4.608 1.00 93.81 106 HIS A CA 1
ATOM 880 C C . HIS A 1 106 ? 11.760 -4.250 -3.814 1.00 93.81 106 HIS A C 1
ATOM 882 O O . HIS A 1 106 ? 12.718 -4.989 -3.583 1.00 93.81 106 HIS A O 1
ATOM 888 N N . HIS A 1 107 ? 11.680 -3.013 -3.335 1.00 91.31 107 HIS A N 1
ATOM 889 C CA . HIS A 1 107 ? 12.666 -2.420 -2.448 1.00 91.31 107 HIS A CA 1
ATOM 890 C C . HIS A 1 107 ? 12.210 -2.510 -0.994 1.00 91.31 107 HIS A C 1
ATOM 892 O O . HIS A 1 107 ? 11.218 -1.908 -0.587 1.00 91.31 107 HIS A O 1
ATOM 898 N N . TRP A 1 108 ? 12.995 -3.219 -0.190 1.00 88.38 108 TRP A N 1
ATOM 899 C CA . TRP A 1 108 ? 12.838 -3.241 1.258 1.00 88.38 108 TRP A CA 1
ATOM 900 C C . TRP A 1 108 ? 13.615 -2.089 1.880 1.00 88.38 108 TRP A C 1
ATOM 902 O O . TRP A 1 108 ? 14.837 -2.002 1.738 1.00 88.38 108 TRP A O 1
ATOM 912 N N . MET A 1 109 ? 12.921 -1.211 2.594 1.00 81.56 109 MET A N 1
ATOM 913 C CA . MET A 1 109 ? 13.542 -0.102 3.302 1.00 81.56 109 MET A CA 1
ATOM 914 C C . MET A 1 109 ? 13.552 -0.323 4.804 1.00 81.56 109 MET A C 1
ATOM 916 O O . MET A 1 109 ? 12.582 -0.753 5.420 1.00 81.56 109 MET A O 1
ATOM 920 N N . ALA A 1 110 ? 14.679 0.029 5.417 1.00 69.88 110 ALA A N 1
ATOM 921 C CA . ALA A 1 110 ? 14.744 0.151 6.860 1.00 69.88 110 ALA A CA 1
ATOM 922 C C . ALA A 1 110 ? 13.912 1.361 7.320 1.00 69.88 110 ALA A C 1
ATOM 924 O O . ALA A 1 110 ? 13.995 2.439 6.725 1.00 69.88 110 ALA A O 1
ATOM 925 N N . GLU A 1 111 ? 13.210 1.187 8.439 1.00 59.75 111 GLU A N 1
ATOM 926 C CA . GLU A 1 111 ? 12.205 2.072 9.059 1.00 59.75 111 GLU A CA 1
ATOM 927 C C . GLU A 1 111 ? 12.594 3.569 9.143 1.00 59.75 111 GLU A C 1
ATOM 929 O O . GLU A 1 111 ? 11.743 4.446 9.177 1.00 59.75 111 GLU A O 1
ATOM 934 N N . LYS A 1 112 ? 13.893 3.911 9.115 1.00 61.84 112 LYS A N 1
ATOM 935 C CA . LYS A 1 112 ? 14.399 5.302 9.184 1.00 61.84 112 LYS A CA 1
ATOM 936 C C . LYS A 1 112 ? 14.616 5.986 7.824 1.00 61.84 112 LYS A C 1
ATOM 938 O O . LYS A 1 112 ? 15.087 7.134 7.780 1.00 61.84 112 LYS A O 1
ATOM 943 N N . LYS A 1 113 ? 14.352 5.296 6.711 1.00 64.94 113 LYS A N 1
ATOM 944 C CA . LYS A 1 113 ? 14.583 5.792 5.339 1.00 64.94 113 LYS A CA 1
ATOM 945 C C . LYS A 1 113 ? 13.300 5.972 4.519 1.00 64.94 113 LYS A C 1
ATOM 947 O O . LYS A 1 113 ? 13.393 6.381 3.363 1.00 64.94 113 LYS A O 1
ATOM 952 N N . ASN A 1 114 ? 12.124 5.743 5.101 1.00 71.25 114 ASN A N 1
ATOM 953 C CA . ASN A 1 114 ? 10.843 5.824 4.401 1.00 71.25 114 ASN A CA 1
ATOM 954 C C . ASN A 1 114 ? 10.280 7.265 4.348 1.00 71.25 114 ASN A C 1
ATOM 956 O O . ASN A 1 114 ? 9.211 7.576 4.865 1.00 71.25 114 ASN A O 1
ATOM 960 N N . ILE A 1 115 ? 11.043 8.170 3.723 1.00 75.94 115 ILE A N 1
ATOM 961 C CA . ILE A 1 115 ? 10.742 9.613 3.651 1.00 75.94 115 ILE A CA 1
ATOM 962 C C . ILE A 1 115 ? 9.358 9.901 3.034 1.00 75.94 115 ILE A C 1
ATOM 964 O O . ILE A 1 115 ? 8.648 10.744 3.582 1.00 75.94 115 ILE A O 1
ATOM 968 N N . PRO A 1 116 ? 8.928 9.243 1.935 1.00 77.31 116 PRO A N 1
ATOM 969 C CA . PRO A 1 116 ? 7.616 9.527 1.351 1.00 77.31 116 PRO A CA 1
ATOM 970 C C . PRO A 1 116 ? 6.460 9.190 2.294 1.00 77.31 116 PRO A C 1
ATOM 972 O O . PRO A 1 116 ? 5.526 9.978 2.408 1.00 77.31 116 PRO A O 1
ATOM 975 N N . SER A 1 117 ? 6.557 8.085 3.036 1.00 74.94 117 SER A N 1
ATOM 976 C CA . SER A 1 117 ? 5.543 7.694 4.023 1.00 74.94 117 SER A CA 1
ATOM 977 C C . SER A 1 117 ? 5.422 8.710 5.162 1.00 74.94 117 SER A C 1
ATOM 979 O O . SER A 1 117 ? 4.310 9.088 5.531 1.00 74.94 117 SER A O 1
ATOM 981 N N . GLU A 1 118 ? 6.550 9.231 5.663 1.00 79.56 118 GLU A N 1
ATOM 982 C CA . GLU A 1 118 ? 6.564 10.309 6.666 1.00 79.56 118 GLU A CA 1
ATOM 983 C C . GLU A 1 118 ? 5.899 11.595 6.138 1.00 79.56 118 GLU A C 1
ATOM 985 O O . GLU A 1 118 ? 5.145 12.252 6.862 1.00 79.56 118 GLU A O 1
ATOM 990 N N . ILE A 1 119 ? 6.147 11.954 4.871 1.00 81.56 119 ILE A N 1
ATOM 991 C CA . ILE A 1 119 ? 5.560 13.143 4.233 1.00 81.56 119 ILE A CA 1
ATOM 992 C C . ILE A 1 119 ? 4.044 12.993 4.090 1.00 81.56 119 ILE A C 1
ATOM 994 O O . ILE A 1 119 ? 3.314 13.896 4.501 1.00 81.56 119 ILE A O 1
ATOM 998 N N . ILE A 1 120 ? 3.568 11.866 3.550 1.00 82.19 120 ILE A N 1
ATOM 999 C CA . ILE A 1 120 ? 2.130 11.586 3.410 1.00 82.19 120 ILE A CA 1
ATOM 1000 C C . ILE A 1 120 ? 1.453 11.697 4.761 1.00 82.19 120 ILE A C 1
ATOM 1002 O O . ILE A 1 120 ? 0.442 12.380 4.885 1.00 82.19 120 ILE A O 1
ATOM 1006 N N . TRP A 1 121 ? 2.029 11.049 5.776 1.00 79.94 121 TRP A N 1
ATOM 1007 C CA . TRP A 1 121 ? 1.468 11.073 7.113 1.00 79.94 121 TRP A CA 1
ATOM 1008 C C . TRP A 1 121 ? 1.374 12.502 7.656 1.00 79.94 121 TRP A C 1
ATOM 1010 O O . TRP A 1 121 ? 0.336 12.893 8.183 1.00 79.94 121 TRP A O 1
ATOM 1020 N N . SER A 1 122 ? 2.432 13.299 7.504 1.00 83.88 122 SER A N 1
ATOM 1021 C CA . SER A 1 122 ? 2.441 14.695 7.948 1.00 83.88 122 SER A CA 1
ATOM 1022 C C . SER A 1 122 ? 1.324 15.513 7.288 1.00 83.88 122 SER A C 1
ATOM 1024 O O . SER A 1 122 ? 0.575 16.218 7.971 1.00 83.88 122 SER A O 1
ATOM 1026 N N . VAL A 1 123 ? 1.156 15.375 5.968 1.00 87.12 123 VAL A N 1
ATOM 1027 C CA . VAL A 1 123 ? 0.099 16.066 5.214 1.00 87.12 123 VAL A CA 1
ATOM 1028 C C . VAL A 1 123 ? -1.283 15.578 5.640 1.00 87.12 123 VAL A C 1
ATOM 1030 O O . VAL A 1 123 ? -2.151 16.401 5.936 1.00 87.12 123 VAL A O 1
ATOM 1033 N N . PHE A 1 124 ? -1.466 14.260 5.719 1.00 85.69 124 PHE A N 1
ATOM 1034 C CA . PHE A 1 124 ? -2.714 13.619 6.110 1.00 85.69 124 PHE A CA 1
ATOM 1035 C C . PHE A 1 124 ? -3.163 14.049 7.507 1.00 85.69 124 PHE A C 1
ATOM 1037 O O . PHE A 1 124 ? -4.289 14.501 7.691 1.00 85.69 124 PHE A O 1
ATOM 1044 N N . HIS A 1 125 ? -2.261 13.974 8.481 1.00 84.31 125 HIS A N 1
ATOM 1045 C CA . HIS A 1 125 ? -2.530 14.368 9.857 1.00 84.31 125 HIS A CA 1
ATOM 1046 C C . HIS A 1 125 ? -2.867 15.853 9.988 1.00 84.31 125 HIS A C 1
ATOM 1048 O O . HIS A 1 125 ? -3.723 16.236 10.771 1.00 84.31 125 HIS A O 1
ATOM 1054 N N . THR A 1 126 ? -2.196 16.710 9.221 1.00 87.12 126 THR A N 1
ATOM 1055 C CA . THR A 1 126 ? -2.410 18.157 9.341 1.00 87.12 126 THR A CA 1
ATOM 1056 C C . THR A 1 126 ? -3.754 18.595 8.756 1.00 87.12 126 THR A C 1
ATOM 1058 O O . THR A 1 126 ? -4.346 19.547 9.255 1.00 87.12 126 THR A O 1
ATOM 1061 N N . HIS A 1 127 ? -4.246 17.919 7.713 1.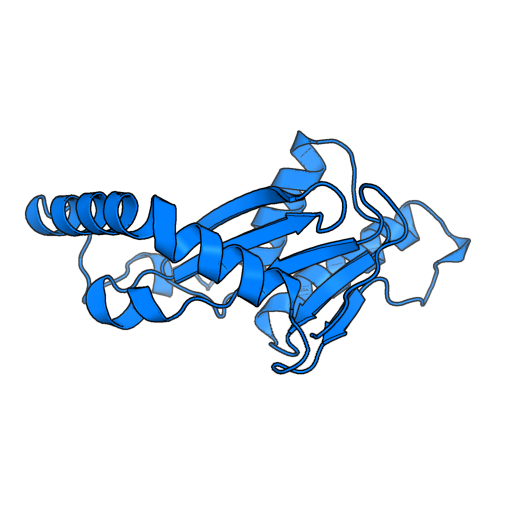00 87.88 127 HIS A N 1
ATOM 1062 C CA . HIS A 1 127 ? -5.390 18.411 6.934 1.00 87.88 127 HIS A CA 1
ATOM 1063 C C . HIS A 1 127 ? -6.632 17.523 7.002 1.00 87.88 127 HIS A C 1
ATOM 1065 O O . HIS A 1 127 ? -7.742 18.030 6.866 1.00 87.88 127 HIS A O 1
ATOM 1071 N N . PHE A 1 128 ? -6.467 16.213 7.182 1.00 86.81 128 PHE A N 1
ATOM 1072 C CA . PHE A 1 128 ? -7.543 15.245 6.974 1.00 86.81 128 PHE A CA 1
ATOM 1073 C C . PHE A 1 128 ? -7.885 14.431 8.220 1.00 86.81 128 PHE A C 1
ATOM 1075 O O . PHE A 1 128 ? -9.049 14.063 8.372 1.00 86.81 128 PHE A O 1
ATOM 1082 N N . SER A 1 129 ? -6.938 14.171 9.132 1.00 87.88 129 SER A N 1
ATOM 1083 C CA . SER A 1 129 ? -7.182 13.241 10.248 1.00 87.88 129 SER A CA 1
ATOM 1084 C C . SER A 1 129 ? -8.369 13.638 11.121 1.00 87.88 129 SER A C 1
ATOM 1086 O O . SER A 1 129 ? -9.158 12.771 11.473 1.00 87.88 129 SER A O 1
ATOM 1088 N N . PHE A 1 130 ? -8.555 14.933 11.387 1.00 90.06 130 PHE A N 1
ATOM 1089 C CA . PHE A 1 130 ? -9.670 15.428 12.197 1.00 90.06 130 PHE A CA 1
ATOM 1090 C C . PHE A 1 130 ? -11.042 15.028 11.630 1.00 90.06 130 PHE A C 1
ATOM 1092 O O . PHE A 1 130 ? -11.938 14.639 12.375 1.00 90.06 130 PHE A O 1
ATOM 1099 N N . GLY A 1 131 ? -11.204 15.075 10.303 1.00 91.75 131 GLY A N 1
ATOM 1100 C CA . GLY A 1 131 ? -12.450 14.669 9.652 1.00 91.75 131 GLY A CA 1
ATOM 1101 C C . GLY A 1 131 ? -12.722 13.172 9.809 1.00 91.75 131 GLY A C 1
ATOM 1102 O O . GLY A 1 131 ? -13.837 12.779 10.143 1.00 91.75 131 GLY A O 1
ATOM 1103 N N . TYR A 1 132 ? -11.691 12.342 9.630 1.00 91.00 132 TYR A N 1
ATOM 11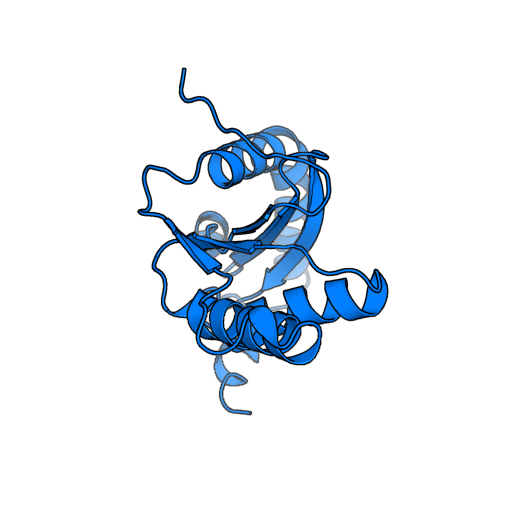04 C CA . TYR A 1 132 ? -11.797 10.895 9.827 1.00 91.00 132 TYR A CA 1
ATOM 1105 C C . TYR A 1 132 ? -12.111 10.538 11.282 1.00 91.00 132 TYR A C 1
ATOM 1107 O O . TYR A 1 132 ? -13.020 9.755 11.534 1.00 91.00 132 TYR A O 1
ATOM 1115 N N . GLU A 1 133 ? -11.409 11.146 12.239 1.00 91.75 133 GLU A N 1
ATOM 1116 C CA . GLU A 1 133 ? -11.624 10.914 13.670 1.00 91.75 133 GLU A CA 1
ATOM 1117 C C . GLU A 1 133 ? -13.049 11.282 14.100 1.00 91.75 133 GLU A C 1
ATOM 1119 O O . GLU A 1 133 ? -13.666 10.535 14.857 1.00 91.75 133 GLU A O 1
ATOM 1124 N N . GLY A 1 134 ? -13.614 12.367 13.557 1.00 93.12 134 GLY A N 1
ATOM 1125 C CA . GLY A 1 134 ? -15.016 12.726 13.779 1.00 93.12 134 GLY A CA 1
ATOM 1126 C C . GLY A 1 134 ? -15.999 11.674 13.251 1.00 93.12 134 GLY A C 1
ATOM 1127 O O . GLY A 1 134 ? -16.959 11.331 13.938 1.00 93.12 134 GLY A O 1
ATOM 1128 N N . ILE A 1 135 ? -15.741 11.114 12.063 1.00 93.06 135 ILE A N 1
ATOM 1129 C CA . ILE A 1 135 ? -16.565 10.038 11.485 1.00 93.06 135 ILE A CA 1
ATOM 1130 C C . ILE A 1 135 ? -16.456 8.756 12.321 1.00 93.06 135 ILE A C 1
ATOM 1132 O O . ILE A 1 135 ? -17.467 8.108 12.582 1.00 93.06 135 ILE A O 1
ATOM 1136 N N . PHE A 1 136 ? -15.252 8.393 12.766 1.00 92.00 136 PHE A N 1
ATOM 1137 C CA . PHE A 1 136 ? -15.035 7.219 13.614 1.00 92.00 136 PHE A CA 1
ATOM 1138 C C . PHE A 1 136 ? -15.749 7.357 14.956 1.00 92.00 136 PHE A C 1
ATOM 1140 O O . PHE A 1 136 ? -16.464 6.449 15.373 1.00 92.00 136 PHE A O 1
ATOM 1147 N N . GLN A 1 137 ? -15.617 8.520 15.597 1.00 92.88 137 GLN A N 1
ATOM 1148 C CA . GLN A 1 137 ? -16.293 8.823 16.852 1.00 92.88 137 GLN A CA 1
ATOM 1149 C C . GLN A 1 137 ? -17.817 8.742 16.702 1.00 92.88 137 GLN A C 1
ATOM 1151 O O . GLN A 1 137 ? -18.480 8.090 17.507 1.00 92.88 137 GLN A O 1
ATOM 1156 N N . PHE A 1 138 ? -18.363 9.318 15.629 1.00 94.06 138 PHE A N 1
ATOM 1157 C CA . PHE A 1 138 ? -19.784 9.202 15.315 1.00 94.06 138 PHE A CA 1
ATOM 1158 C C . PHE A 1 138 ? -20.209 7.738 15.120 1.00 94.06 138 PHE A C 1
ATOM 1160 O O . PHE A 1 138 ? -21.223 7.314 15.666 1.00 94.06 138 PHE A O 1
ATOM 1167 N N . GLY A 1 139 ? -19.415 6.937 14.403 1.00 91.19 139 GLY A N 1
ATOM 1168 C CA . GLY A 1 139 ? -19.681 5.509 14.213 1.00 91.19 139 GLY A CA 1
ATOM 1169 C C . GLY A 1 139 ? -19.730 4.721 15.527 1.00 91.19 139 GLY A C 1
ATOM 1170 O O . GLY A 1 139 ? -20.594 3.859 15.685 1.00 91.19 139 GLY A O 1
ATOM 1171 N N . ILE A 1 140 ? -18.866 5.051 16.491 1.00 89.88 140 ILE A N 1
ATOM 1172 C CA . ILE A 1 140 ? -18.885 4.462 17.840 1.00 89.88 140 ILE A CA 1
ATOM 1173 C C . ILE A 1 140 ? -20.161 4.861 18.584 1.00 89.88 140 ILE A C 1
ATOM 1175 O O . ILE A 1 140 ? -20.832 4.009 19.162 1.00 89.88 140 ILE A O 1
ATOM 1179 N N . GLU A 1 141 ? -20.520 6.145 18.556 1.00 92.44 141 GLU A N 1
ATOM 1180 C CA . GLU A 1 141 ? -21.715 6.667 19.233 1.00 92.44 141 GLU A CA 1
ATOM 1181 C C . GLU A 1 141 ? -23.011 6.071 18.678 1.00 92.44 141 GLU A C 1
ATOM 1183 O O . GLU A 1 141 ? -23.949 5.819 19.433 1.00 92.44 141 GLU A O 1
ATOM 1188 N N . GLN A 1 142 ? -23.055 5.807 17.370 1.00 93.50 142 GLN A N 1
ATOM 1189 C CA . GLN A 1 142 ? -24.178 5.137 16.711 1.00 93.50 142 GLN A CA 1
ATOM 1190 C C . GLN A 1 142 ? -24.139 3.605 16.836 1.00 93.50 142 GLN A C 1
ATOM 1192 O O . GLN A 1 142 ? -25.079 2.936 16.407 1.00 93.50 142 GLN A O 1
ATOM 1197 N N . GLY A 1 143 ? -23.070 3.032 17.398 1.00 88.56 143 GLY A N 1
ATOM 1198 C CA . GLY A 1 143 ? -22.912 1.585 17.543 1.00 88.56 143 GLY A CA 1
ATOM 1199 C C . GLY A 1 143 ? -22.706 0.840 16.221 1.00 88.56 143 GLY A C 1
ATOM 1200 O O . GLY A 1 143 ? -23.058 -0.332 16.125 1.00 88.56 143 GLY A O 1
ATOM 1201 N N . TRP A 1 144 ? -22.153 1.494 15.193 1.00 87.19 144 TRP A N 1
ATOM 1202 C CA . TRP A 1 144 ? -21.841 0.851 13.908 1.00 87.19 144 TRP A CA 1
ATOM 1203 C C . TRP A 1 144 ? -20.758 -0.214 14.037 1.00 87.19 144 TRP A C 1
ATOM 1205 O O . TRP A 1 144 ? -20.722 -1.160 13.252 1.00 87.19 144 TRP A O 1
ATOM 1215 N N . TYR A 1 145 ? -19.870 -0.055 15.016 1.00 83.31 145 TYR A N 1
ATOM 1216 C CA . TYR A 1 145 ? -18.816 -1.012 15.286 1.00 83.31 145 TYR A CA 1
ATOM 1217 C C . TYR A 1 145 ? -18.377 -0.980 16.755 1.00 83.31 145 TYR A C 1
ATOM 1219 O O . TYR A 1 145 ? -18.478 0.049 17.422 1.00 83.31 145 TYR A O 1
ATOM 1227 N N . ASP A 1 146 ? -17.879 -2.116 17.254 1.00 79.75 146 ASP A N 1
ATOM 1228 C CA . ASP A 1 146 ? -17.358 -2.252 18.618 1.00 79.75 146 ASP A CA 1
ATOM 1229 C C . ASP A 1 146 ? -15.824 -2.280 18.608 1.00 79.75 146 ASP A C 1
ATOM 1231 O O . ASP A 1 146 ? -15.196 -3.116 17.957 1.00 79.75 146 ASP A O 1
ATOM 1235 N N . LEU A 1 147 ? -15.221 -1.387 19.391 1.00 77.81 147 LEU A N 1
ATOM 1236 C CA . LEU A 1 147 ? -13.778 -1.310 19.626 1.00 77.81 147 LEU A CA 1
ATOM 1237 C C . LEU A 1 147 ? -13.207 -2.597 20.240 1.00 77.81 147 LEU A C 1
ATOM 1239 O O . LEU A 1 147 ? -12.044 -2.935 20.029 1.00 77.81 147 LEU A O 1
ATOM 1243 N N . LYS A 1 148 ? -14.010 -3.313 21.035 1.00 74.81 148 LYS A N 1
ATOM 1244 C CA . LYS A 1 148 ? -13.586 -4.504 21.784 1.00 74.81 148 LYS A CA 1
ATOM 1245 C C . LYS A 1 148 ? -13.735 -5.794 20.987 1.00 74.81 148 LYS A C 1
ATOM 1247 O O . LYS A 1 148 ? -13.104 -6.791 21.339 1.00 74.81 148 LYS A O 1
ATOM 1252 N N . VAL A 1 149 ? -14.552 -5.786 19.935 1.00 69.00 149 VAL A N 1
ATOM 1253 C CA . VAL A 1 149 ? -14.842 -6.964 19.112 1.00 69.00 149 VAL A CA 1
ATOM 1254 C C . VAL A 1 149 ? -14.751 -6.591 17.632 1.00 69.00 149 VAL A C 1
ATOM 1256 O O . VAL A 1 149 ? -15.773 -6.429 16.965 1.00 69.00 149 VAL A O 1
ATOM 1259 N N . PRO A 1 150 ? -13.532 -6.476 17.075 1.00 64.06 150 PRO A N 1
ATOM 1260 C CA . PRO A 1 150 ? -13.375 -6.334 15.637 1.00 64.06 150 PRO A CA 1
ATOM 1261 C C . PRO A 1 150 ? -13.735 -7.670 14.975 1.00 64.06 150 PRO A C 1
ATOM 1263 O O . PRO A 1 150 ? -12.899 -8.567 14.868 1.00 64.06 150 PRO A O 1
ATOM 1266 N N . LEU A 1 151 ? -14.996 -7.813 14.552 1.00 59.44 151 LEU A N 1
ATOM 1267 C CA . LEU A 1 151 ? -15.536 -9.014 13.898 1.00 59.44 151 LEU A CA 1
ATOM 1268 C C . LEU A 1 151 ? -14.622 -9.487 12.749 1.00 59.44 151 LEU A C 1
ATOM 1270 O O . LEU A 1 151 ? -14.380 -10.678 12.577 1.00 59.44 151 LEU A O 1
ATOM 1274 N N . GLU A 1 152 ? -14.030 -8.536 12.023 1.00 58.78 152 GLU A N 1
ATOM 1275 C CA . GLU A 1 152 ? -13.161 -8.776 10.869 1.00 58.78 152 GLU A CA 1
ATOM 1276 C C . GLU A 1 152 ? -11.686 -9.025 11.218 1.00 58.78 152 GLU A C 1
ATOM 1278 O O . GLU A 1 152 ? -10.936 -9.509 10.370 1.00 58.78 152 GLU A O 1
ATOM 1283 N N . ALA A 1 153 ? -11.243 -8.781 12.460 1.00 55.31 153 ALA A N 1
ATOM 1284 C CA . ALA A 1 153 ? -9.916 -9.235 12.887 1.00 55.31 153 ALA A CA 1
ATOM 1285 C C . ALA A 1 153 ? -9.826 -10.772 12.847 1.00 55.31 153 ALA A C 1
ATOM 1287 O O . ALA A 1 153 ? -8.761 -11.319 12.554 1.00 55.31 153 ALA A O 1
ATOM 1288 N N . TYR A 1 154 ? -10.955 -11.459 13.056 1.00 53.56 154 TYR A N 1
ATOM 1289 C CA . TYR A 1 154 ? -11.074 -12.918 13.034 1.00 53.56 154 TYR A CA 1
ATOM 1290 C C . TYR A 1 154 ? -11.300 -13.514 11.632 1.00 53.56 154 TYR A C 1
ATOM 1292 O O . TYR A 1 154 ? -11.094 -14.711 11.443 1.00 53.56 154 TYR A O 1
ATOM 1300 N N . ILE A 1 155 ? -11.657 -12.702 10.626 1.00 54.12 155 ILE A N 1
ATOM 1301 C CA . ILE A 1 155 ? -11.889 -13.160 9.235 1.00 54.12 155 ILE A CA 1
ATOM 1302 C C . ILE A 1 155 ? -10.563 -13.378 8.476 1.00 54.12 155 ILE A C 1
ATOM 1304 O O . ILE A 1 155 ? -10.535 -13.816 7.333 1.00 54.12 155 ILE A O 1
ATOM 1308 N N . SER A 1 156 ? -9.421 -13.190 9.138 1.00 44.62 156 SER A N 1
ATOM 1309 C CA . SER A 1 156 ? -8.071 -13.444 8.614 1.00 44.62 156 SER A CA 1
ATOM 1310 C C . SER A 1 156 ? -7.732 -14.933 8.349 1.00 44.62 156 SER A C 1
ATOM 1312 O O . SER A 1 156 ? -6.558 -15.279 8.248 1.00 44.62 156 SER A O 1
ATOM 1314 N N . SER A 1 157 ? -8.737 -15.808 8.214 1.00 36.22 157 SER A N 1
ATOM 1315 C CA . SER A 1 157 ? -8.605 -17.257 7.978 1.00 36.22 157 SER A CA 1
ATOM 1316 C C . SER A 1 157 ? -9.250 -17.772 6.679 1.00 36.22 157 SER A C 1
ATOM 1318 O O . SER A 1 157 ? -9.434 -18.981 6.548 1.00 36.22 157 SER A O 1
ATOM 1320 N N . LEU A 1 158 ? -9.572 -16.895 5.721 1.00 37.19 158 LEU A N 1
ATOM 1321 C CA . LEU A 1 158 ? -9.944 -17.308 4.359 1.00 37.19 158 LEU A CA 1
ATOM 1322 C C . LEU A 1 158 ? -8.724 -17.385 3.436 1.00 37.19 158 LEU A C 1
ATOM 1324 O O . LEU A 1 158 ? -7.935 -16.412 3.426 1.00 37.19 158 LEU A O 1
#

Sequence (158 aa):
RKVFYCAGVNDLWFANNQHNKWKYHFSLCLHSGIDPFTGILKWMQVWWNNSNPILICLYYLDVVEHTRHSPVFTQSDMGNENGNLARVHSFLCQWADKNLDNTLQHHWMAEKKNIPSEIIWSVFHTHFSFGYEGIFQFGIEQGWYDLKVPLEAYISSL

Radius of gyration: 16.58 Å; chains: 1; bounding box: 41×36×41 Å

Foldseek 3Di:
DDDDDADDFLQEKEWDLDDCPCCVVQLKGWTWIDDPRVRDILDIDIGNDSQALVVSLVSQVVSCVVVVDHHQAYEYEPHPSVVNVQVVNLVVNCVVPVVSPPHGRYHYDHPVNPVSNVVCCVVCVVPPVVVVVVVSVVCVVVPVDDSVCPVCVVVSPD

Organism: Armillaria tabescens (NCBI:txid1929756)